Protein AF-A0A285PGN4-F1 (afdb_monomer_lite)

Structure (mmCIF, N/CA/C/O backbone):
data_AF-A0A285PGN4-F1
#
_entry.id   AF-A0A285PGN4-F1
#
loop_
_atom_site.group_PDB
_atom_site.id
_atom_site.type_symbol
_atom_site.label_atom_id
_atom_site.label_alt_id
_atom_site.label_comp_id
_atom_site.label_asym_id
_atom_site.label_entity_id
_atom_site.label_seq_id
_atom_site.pdbx_PDB_ins_code
_atom_site.Cartn_x
_atom_site.Cartn_y
_atom_site.Cartn_z
_atom_site.occupancy
_atom_site.B_iso_or_equiv
_atom_site.auth_seq_id
_atom_site.auth_comp_id
_atom_site.auth_asym_id
_atom_site.auth_atom_id
_atom_site.pdbx_PDB_model_num
ATOM 1 N N . MET A 1 1 ? 62.819 3.021 49.625 1.00 39.47 1 MET A N 1
ATOM 2 C CA . MET A 1 1 ? 63.050 1.848 48.756 1.00 39.47 1 MET A CA 1
ATOM 3 C C . MET A 1 1 ? 61.701 1.387 48.216 1.00 39.47 1 MET A C 1
ATOM 5 O O . MET A 1 1 ? 60.896 0.969 49.030 1.00 39.47 1 MET A O 1
ATOM 9 N N . THR A 1 2 ? 61.488 1.553 46.894 1.00 43.56 2 THR A N 1
ATOM 10 C CA . THR A 1 2 ? 60.627 0.767 45.957 1.00 43.56 2 THR A CA 1
ATOM 11 C C . THR A 1 2 ? 59.129 0.557 46.273 1.00 43.56 2 THR A C 1
ATOM 13 O O . THR A 1 2 ? 58.812 0.189 47.389 1.00 43.56 2 THR A O 1
ATOM 16 N N . ASN A 1 3 ? 58.121 0.587 45.385 1.00 42.41 3 ASN A N 1
ATOM 17 C CA . ASN A 1 3 ? 57.856 0.884 43.956 1.00 42.41 3 ASN A CA 1
ATOM 18 C C . ASN A 1 3 ? 56.308 0.724 43.792 1.00 42.41 3 ASN A C 1
ATOM 20 O O . ASN A 1 3 ? 55.719 -0.083 44.498 1.00 42.41 3 ASN A O 1
ATOM 24 N N . PHE A 1 4 ? 55.561 1.592 43.097 1.00 48.16 4 PHE A N 1
ATOM 25 C CA . PHE A 1 4 ? 55.168 1.583 41.667 1.00 48.16 4 PHE A CA 1
ATOM 26 C C . PHE A 1 4 ? 54.194 0.467 41.173 1.00 48.16 4 PHE A C 1
ATOM 28 O O . PHE A 1 4 ? 54.580 -0.691 41.068 1.00 48.16 4 PHE A O 1
ATOM 35 N N . LYS A 1 5 ? 53.008 0.930 40.705 1.00 46.69 5 LYS A N 1
ATOM 36 C CA . LYS A 1 5 ? 52.022 0.393 39.717 1.00 46.69 5 LYS A CA 1
ATOM 37 C C . LYS A 1 5 ? 51.017 -0.716 40.093 1.00 46.69 5 LYS A C 1
ATOM 39 O O . LYS A 1 5 ? 51.407 -1.809 40.463 1.00 46.69 5 LYS A O 1
ATOM 44 N N . LEU A 1 6 ? 49.744 -0.497 39.721 1.00 49.81 6 LEU A N 1
ATOM 45 C CA . LEU A 1 6 ? 49.147 -1.126 38.526 1.00 49.81 6 LEU A CA 1
ATOM 46 C C . LEU A 1 6 ? 47.918 -0.341 38.017 1.00 49.81 6 LEU A C 1
ATOM 48 O O . LEU A 1 6 ? 47.019 0.010 38.771 1.00 49.81 6 LEU A O 1
ATOM 52 N N . SER A 1 7 ? 47.939 -0.054 36.716 1.00 53.88 7 SER A N 1
ATOM 53 C CA . SER A 1 7 ? 46.872 0.545 35.914 1.00 53.88 7 SER A CA 1
ATOM 54 C C . SER A 1 7 ? 46.063 -0.580 35.270 1.00 53.88 7 SER A C 1
ATOM 56 O O . SER A 1 7 ? 46.660 -1.533 34.769 1.00 53.88 7 SER A O 1
ATOM 58 N N . THR A 1 8 ? 44.739 -0.456 35.228 1.00 53.22 8 THR A N 1
ATOM 59 C CA . THR A 1 8 ? 43.871 -1.301 34.397 1.00 53.22 8 THR A CA 1
ATOM 60 C C . THR A 1 8 ? 43.014 -0.413 33.505 1.00 53.22 8 THR A C 1
ATOM 62 O O . THR A 1 8 ? 42.032 0.176 33.951 1.00 53.22 8 THR A O 1
ATOM 65 N N . LEU A 1 9 ? 43.415 -0.328 32.232 1.00 58.53 9 LEU A N 1
ATOM 66 C CA . LEU A 1 9 ? 42.560 0.076 31.118 1.00 58.53 9 LEU A CA 1
ATOM 67 C C . LEU A 1 9 ? 41.494 -1.005 30.893 1.00 58.53 9 LEU A C 1
ATOM 69 O O . LEU A 1 9 ? 41.841 -2.174 30.728 1.00 58.53 9 LEU A O 1
ATOM 73 N N . ALA A 1 10 ? 40.226 -0.613 30.790 1.00 56.81 10 ALA A N 1
ATOM 74 C CA . ALA A 1 10 ? 39.185 -1.447 30.196 1.00 56.81 10 ALA A CA 1
ATOM 75 C C . ALA A 1 10 ? 38.815 -0.876 28.818 1.00 56.81 10 ALA A C 1
ATOM 77 O O . ALA A 1 10 ? 38.466 0.297 28.691 1.00 56.81 10 ALA A O 1
ATOM 78 N N . CYS A 1 11 ? 38.954 -1.714 27.787 1.00 47.84 11 CYS A N 1
ATOM 79 C CA . CYS A 1 11 ? 38.659 -1.412 26.388 1.00 47.84 11 CYS A CA 1
ATOM 80 C C . CYS A 1 11 ? 37.180 -1.054 26.184 1.00 47.84 11 CYS A C 1
ATOM 82 O O . CYS A 1 11 ? 36.297 -1.835 26.534 1.00 47.84 11 CYS A O 1
ATOM 84 N N . ALA A 1 12 ? 36.911 0.079 25.535 1.00 58.06 12 ALA A N 1
ATOM 85 C CA . ALA A 1 12 ? 35.604 0.362 24.957 1.00 58.06 12 ALA A CA 1
ATOM 86 C C . ALA A 1 12 ? 35.405 -0.526 23.715 1.00 58.06 12 ALA A C 1
ATOM 88 O O . ALA A 1 12 ? 36.127 -0.393 22.726 1.00 58.06 12 ALA A O 1
ATOM 89 N N . ALA A 1 13 ? 34.447 -1.452 23.768 1.00 56.38 13 ALA A N 1
ATOM 90 C CA . ALA A 1 13 ? 34.064 -2.275 22.627 1.00 56.38 13 ALA A CA 1
ATOM 91 C C . ALA A 1 13 ? 33.302 -1.417 21.601 1.00 56.38 13 ALA A C 1
ATOM 93 O O . ALA A 1 13 ? 32.125 -1.102 21.776 1.00 56.38 13 ALA A O 1
ATOM 94 N N . ILE A 1 14 ? 33.985 -1.019 20.527 1.00 62.62 14 ILE A N 1
ATOM 95 C CA . ILE A 1 14 ? 33.375 -0.353 19.374 1.00 62.62 14 ILE A CA 1
ATOM 96 C C . ILE A 1 14 ? 32.606 -1.425 18.597 1.00 62.62 14 ILE A C 1
ATOM 98 O O . ILE A 1 14 ? 33.198 -2.262 17.921 1.00 62.62 14 ILE A O 1
ATOM 102 N N . SER A 1 15 ? 31.281 -1.432 18.726 1.00 62.62 15 SER A N 1
ATOM 103 C CA . SER A 1 15 ? 30.418 -2.319 17.944 1.00 62.62 15 SER A CA 1
ATOM 104 C C . SER A 1 15 ? 30.410 -1.848 16.489 1.00 62.62 15 SER A C 1
ATOM 106 O O . SER A 1 15 ? 29.829 -0.814 16.168 1.00 62.62 15 SER A O 1
ATOM 108 N N . SER A 1 16 ? 31.094 -2.575 15.608 1.00 61.34 16 SER A N 1
ATOM 109 C CA . SER A 1 16 ? 31.095 -2.305 14.170 1.00 61.34 16 SER A CA 1
ATOM 110 C C . SER A 1 16 ? 29.713 -2.606 13.583 1.00 61.34 16 SER A C 1
ATOM 112 O O . SER A 1 16 ? 29.271 -3.754 13.572 1.00 61.34 16 SER A O 1
ATOM 114 N N . ALA A 1 17 ? 29.023 -1.578 13.089 1.00 63.56 17 ALA A N 1
ATOM 115 C CA . ALA A 1 17 ? 27.799 -1.745 12.316 1.00 63.56 17 ALA A CA 1
ATOM 116 C C . ALA A 1 17 ? 28.139 -2.390 10.962 1.00 63.56 17 ALA A C 1
ATOM 118 O O . ALA A 1 17 ? 28.840 -1.800 10.140 1.00 63.56 17 ALA A O 1
ATOM 119 N N . LEU A 1 18 ? 27.654 -3.611 10.731 1.00 62.28 18 LEU A N 1
ATOM 120 C CA . LEU A 1 18 ? 27.725 -4.262 9.427 1.00 62.28 18 LEU A CA 1
ATOM 121 C C . LEU A 1 18 ? 26.734 -3.572 8.485 1.00 62.28 18 LEU A C 1
ATOM 123 O O . LEU A 1 18 ? 25.521 -3.706 8.633 1.00 62.28 18 LEU A O 1
ATOM 127 N N . ILE A 1 19 ? 27.257 -2.829 7.511 1.00 62.69 19 ILE A N 1
ATOM 128 C CA . ILE A 1 19 ? 26.475 -2.318 6.386 1.00 62.69 19 ILE A CA 1
ATOM 129 C C . ILE A 1 19 ? 26.254 -3.501 5.441 1.00 62.69 19 ILE A C 1
ATOM 131 O O . ILE A 1 19 ? 27.102 -3.810 4.607 1.00 62.69 19 ILE A O 1
ATOM 135 N N . THR A 1 20 ? 25.133 -4.205 5.585 1.00 63.53 20 THR A N 1
ATOM 136 C CA . THR A 1 20 ? 24.686 -5.158 4.564 1.00 63.53 20 THR A CA 1
ATOM 137 C C . THR A 1 20 ? 24.236 -4.372 3.338 1.00 63.53 20 THR A C 1
ATOM 139 O O . THR A 1 20 ? 23.148 -3.796 3.324 1.00 63.53 20 THR A O 1
ATOM 142 N N . SER A 1 21 ? 25.083 -4.318 2.312 1.00 64.50 21 SER A N 1
ATOM 143 C CA . SER A 1 21 ? 24.701 -3.855 0.982 1.00 64.50 21 SER A CA 1
ATOM 144 C C . SER A 1 21 ? 23.842 -4.927 0.305 1.00 64.50 21 SER A C 1
ATOM 146 O O . SER A 1 21 ? 24.305 -6.022 -0.008 1.00 64.50 21 SER A O 1
ATOM 148 N N . SER A 1 22 ? 22.560 -4.622 0.096 1.00 67.75 22 SER A N 1
ATOM 149 C CA . SER A 1 22 ? 21.662 -5.463 -0.701 1.00 67.75 22 SER A CA 1
ATOM 150 C C . SER A 1 22 ? 22.155 -5.540 -2.156 1.00 67.75 22 SER A C 1
ATOM 152 O O . SER A 1 22 ? 22.538 -4.507 -2.713 1.00 67.75 22 SER A O 1
ATOM 154 N N . PRO A 1 23 ? 22.143 -6.723 -2.800 1.00 55.78 23 PRO A N 1
ATOM 155 C CA . PRO A 1 23 ? 22.592 -6.867 -4.180 1.00 55.78 23 PRO A CA 1
ATOM 156 C C . PRO A 1 23 ? 21.665 -6.113 -5.143 1.00 55.78 23 PRO A C 1
ATOM 158 O O . PRO A 1 23 ? 20.444 -6.089 -4.981 1.00 55.78 23 PRO A O 1
ATOM 161 N N . ALA A 1 24 ? 22.270 -5.485 -6.151 1.00 49.75 24 ALA A N 1
ATOM 162 C CA . ALA A 1 24 ? 21.574 -4.749 -7.194 1.00 49.75 24 ALA A CA 1
ATOM 163 C C . ALA A 1 24 ? 20.680 -5.680 -8.035 1.00 49.75 24 ALA A C 1
ATOM 165 O O . ALA A 1 24 ? 21.100 -6.725 -8.527 1.00 49.75 24 ALA A O 1
ATOM 166 N N . HIS A 1 25 ? 19.429 -5.254 -8.159 1.00 44.28 25 HIS A N 1
ATOM 167 C CA . HIS A 1 25 ? 18.285 -5.886 -8.794 1.00 44.28 25 HIS A CA 1
ATOM 168 C C . HIS A 1 25 ? 18.540 -6.285 -10.264 1.00 44.28 25 HIS A C 1
ATOM 170 O O . HIS A 1 25 ? 18.685 -5.421 -11.126 1.00 44.28 25 HIS A O 1
ATOM 176 N N . ALA A 1 26 ? 18.429 -7.579 -10.591 1.00 48.31 26 ALA A N 1
ATOM 177 C CA . ALA A 1 26 ? 17.705 -7.944 -11.814 1.00 48.31 26 ALA A CA 1
ATOM 178 C C . ALA A 1 26 ? 16.308 -7.322 -11.688 1.00 48.31 26 ALA A C 1
ATOM 180 O O . ALA A 1 26 ? 15.799 -7.341 -10.574 1.00 48.31 26 ALA A O 1
ATOM 181 N N . HIS A 1 27 ? 15.735 -6.735 -12.746 1.00 55.06 27 HIS A N 1
ATOM 182 C CA . HIS A 1 27 ? 14.458 -5.994 -12.752 1.00 55.06 27 HIS A CA 1
ATOM 183 C C . HIS A 1 27 ? 13.295 -6.760 -12.084 1.00 55.06 27 HIS A C 1
ATOM 185 O O . HIS A 1 27 ? 12.432 -7.332 -12.740 1.00 55.06 27 HIS A O 1
ATOM 191 N N . ALA A 1 28 ? 13.299 -6.793 -10.758 1.00 74.69 28 ALA A N 1
ATOM 192 C CA . ALA A 1 28 ? 12.470 -7.631 -9.926 1.00 74.69 28 ALA A CA 1
ATOM 193 C C . ALA A 1 28 ? 11.507 -6.705 -9.217 1.00 74.69 28 ALA A C 1
ATOM 195 O O . ALA A 1 28 ? 11.903 -5.710 -8.603 1.00 74.69 28 ALA A O 1
ATOM 196 N N . LEU A 1 29 ? 10.225 -7.029 -9.319 1.00 87.50 29 LEU A N 1
ATOM 197 C CA . LEU A 1 29 ? 9.214 -6.308 -8.574 1.00 87.50 29 LEU A CA 1
ATOM 198 C C . LEU A 1 29 ? 9.544 -6.371 -7.073 1.00 87.50 29 LEU A C 1
ATOM 200 O O . LEU A 1 29 ? 10.021 -7.409 -6.594 1.00 87.50 29 LEU A O 1
ATOM 204 N N . PRO A 1 30 ? 9.275 -5.297 -6.313 1.00 91.62 30 PRO A N 1
ATOM 205 C CA . PRO A 1 30 ? 9.423 -5.310 -4.862 1.00 91.62 30 PRO A CA 1
ATOM 206 C C . PRO A 1 30 ? 8.500 -6.353 -4.225 1.00 91.62 30 PRO A C 1
ATOM 208 O O . PRO A 1 30 ? 7.493 -6.776 -4.811 1.00 91.62 30 PRO A O 1
ATOM 211 N N . SER A 1 31 ? 8.857 -6.828 -3.032 1.00 93.00 31 SER A N 1
ATOM 212 C CA . SER A 1 31 ? 8.033 -7.789 -2.295 1.00 93.00 31 SER A CA 1
ATOM 213 C C . SER A 1 31 ? 6.682 -7.175 -1.914 1.00 93.00 31 SER A C 1
ATOM 215 O O . SER A 1 31 ? 6.512 -5.958 -1.862 1.00 93.00 31 SER A O 1
ATOM 217 N N . CYS A 1 32 ? 5.676 -8.019 -1.676 1.00 94.50 32 CYS A N 1
ATOM 218 C CA . CYS A 1 32 ? 4.335 -7.539 -1.335 1.00 94.50 32 CYS A CA 1
ATOM 219 C C . CYS A 1 32 ? 4.317 -6.697 -0.045 1.00 94.50 32 CYS A C 1
ATOM 221 O O . CYS A 1 32 ? 3.466 -5.823 0.100 1.00 94.50 32 CYS A O 1
ATOM 223 N N . ASP A 1 33 ? 5.202 -7.014 0.894 1.00 94.88 33 ASP A N 1
ATOM 224 C CA . ASP A 1 33 ? 5.366 -6.423 2.223 1.00 94.88 33 ASP A CA 1
ATOM 225 C C . ASP A 1 33 ? 6.379 -5.270 2.273 1.00 94.88 33 ASP A C 1
ATOM 227 O O . ASP A 1 33 ? 6.590 -4.699 3.342 1.00 94.88 33 ASP A O 1
ATOM 231 N N . ASP A 1 34 ? 6.960 -4.895 1.131 1.00 95.44 34 ASP A N 1
ATOM 232 C CA . ASP A 1 34 ? 7.823 -3.725 1.016 1.00 95.44 34 ASP A CA 1
ATOM 233 C C . ASP A 1 34 ? 7.100 -2.453 1.494 1.00 95.44 34 ASP A C 1
ATOM 235 O O . ASP A 1 34 ? 5.933 -2.202 1.169 1.00 95.44 34 ASP A O 1
ATOM 239 N N . SER A 1 35 ? 7.795 -1.626 2.275 1.00 94.00 35 SER A N 1
ATOM 240 C CA . SER A 1 35 ? 7.197 -0.437 2.887 1.00 94.00 35 SER A CA 1
ATOM 241 C C . SER A 1 35 ? 6.777 0.607 1.848 1.00 94.00 35 SER A C 1
ATOM 243 O O . SER A 1 35 ? 5.738 1.249 2.019 1.00 94.00 35 SER A O 1
ATOM 245 N N . GLY A 1 36 ? 7.513 0.741 0.740 1.00 94.25 36 GLY A N 1
ATOM 246 C CA . GLY A 1 36 ? 7.172 1.635 -0.366 1.00 94.25 36 GLY A CA 1
ATOM 247 C C . GLY A 1 36 ? 5.925 1.172 -1.120 1.00 94.25 36 GLY A C 1
ATOM 248 O O . GLY A 1 36 ? 5.051 1.983 -1.443 1.00 94.25 36 GLY A O 1
ATOM 249 N N . VAL A 1 37 ? 5.792 -0.138 -1.334 1.00 95.56 37 VAL A N 1
ATOM 250 C CA . VAL A 1 37 ? 4.581 -0.758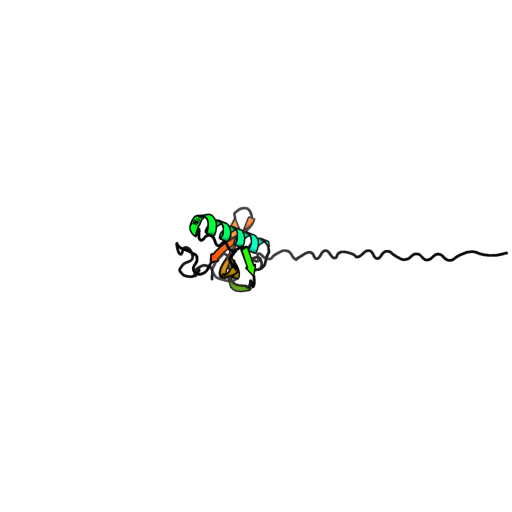 -1.897 1.00 95.56 37 VAL A CA 1
ATOM 251 C C . VAL A 1 37 ? 3.382 -0.513 -0.984 1.00 95.56 37 VAL A C 1
ATOM 253 O O . VAL A 1 37 ? 2.363 0.013 -1.435 1.00 95.56 37 VAL A O 1
ATOM 256 N N . LEU A 1 38 ? 3.498 -0.836 0.307 1.00 95.88 38 LEU A N 1
ATOM 257 C CA . LEU A 1 38 ? 2.407 -0.674 1.272 1.00 95.88 38 LEU A CA 1
ATOM 258 C C . LEU A 1 38 ? 2.000 0.792 1.462 1.00 95.88 38 LEU A C 1
ATOM 260 O O . LEU A 1 38 ? 0.810 1.069 1.632 1.00 95.88 38 LEU A O 1
ATOM 264 N N . ALA A 1 39 ? 2.945 1.732 1.378 1.00 96.19 39 ALA A N 1
ATOM 265 C CA . ALA A 1 39 ? 2.657 3.163 1.410 1.00 96.19 39 ALA A CA 1
ATOM 266 C C . ALA A 1 39 ? 1.822 3.597 0.196 1.00 96.19 39 ALA A C 1
ATOM 268 O O . ALA A 1 39 ? 0.796 4.260 0.357 1.00 96.19 39 ALA A O 1
ATOM 269 N N . LYS A 1 40 ? 2.200 3.171 -1.018 1.00 96.38 40 LYS A N 1
ATOM 270 C CA . LYS A 1 40 ? 1.433 3.471 -2.239 1.00 96.38 40 LYS A CA 1
ATOM 271 C C . LYS A 1 40 ? 0.041 2.830 -2.219 1.00 96.38 40 LYS A C 1
ATOM 273 O O . LYS A 1 40 ? -0.928 3.484 -2.601 1.00 96.38 40 LYS A O 1
ATOM 278 N N . VAL A 1 41 ? -0.070 1.588 -1.737 1.00 96.81 41 VAL A N 1
ATOM 279 C CA . VAL A 1 41 ? -1.359 0.898 -1.555 1.00 96.81 41 VAL A CA 1
ATOM 280 C C . VAL A 1 41 ? -2.233 1.676 -0.573 1.00 96.81 41 VAL A C 1
ATOM 282 O O . VAL A 1 41 ? -3.363 2.019 -0.907 1.00 96.81 41 VAL A O 1
ATOM 285 N N . SER A 1 42 ? -1.710 2.016 0.607 1.00 96.06 42 SER A N 1
ATOM 286 C CA . SER A 1 42 ? -2.443 2.791 1.620 1.00 96.06 42 SER A CA 1
ATOM 287 C C . SER A 1 42 ? -2.907 4.141 1.074 1.00 96.06 42 SER A C 1
ATOM 289 O O . SER A 1 42 ? -4.061 4.520 1.265 1.00 96.06 42 SER A O 1
ATOM 291 N N . HIS A 1 43 ? -2.045 4.830 0.321 1.00 96.19 43 HIS A N 1
ATOM 292 C CA . HIS A 1 43 ? -2.387 6.087 -0.335 1.00 96.19 43 HIS A CA 1
ATOM 293 C C . HIS A 1 43 ? -3.534 5.921 -1.345 1.00 96.19 43 HIS A C 1
ATOM 295 O O . HIS A 1 43 ? -4.501 6.675 -1.294 1.00 96.19 43 HIS A O 1
ATOM 301 N N . GLN A 1 44 ? -3.485 4.917 -2.227 1.00 95.06 44 GLN A N 1
ATOM 302 C CA . GLN A 1 44 ? -4.586 4.654 -3.162 1.00 95.06 44 GLN A CA 1
ATOM 303 C C . GLN A 1 44 ? -5.900 4.331 -2.452 1.00 95.06 44 GLN A C 1
ATOM 305 O O . GLN A 1 44 ? -6.942 4.857 -2.841 1.00 95.06 44 GLN A O 1
ATOM 310 N N . LEU A 1 45 ? -5.860 3.508 -1.400 1.00 94.88 45 LEU A N 1
ATOM 311 C CA . LEU A 1 45 ? -7.053 3.184 -0.618 1.00 94.88 45 LEU A CA 1
ATOM 312 C C . LEU A 1 45 ? -7.649 4.429 0.043 1.00 94.88 45 LEU A C 1
ATOM 314 O O . LEU A 1 45 ? -8.865 4.601 0.027 1.00 94.88 45 LEU A O 1
ATOM 318 N N . PHE A 1 46 ? -6.806 5.312 0.578 1.00 94.50 46 PHE A N 1
ATOM 319 C CA . PHE A 1 46 ? -7.240 6.574 1.170 1.00 94.50 46 PHE A CA 1
ATOM 320 C C . PHE A 1 46 ? -7.893 7.501 0.136 1.00 94.50 46 PHE A C 1
ATOM 322 O O . PHE A 1 46 ? -8.974 8.036 0.378 1.00 94.50 46 PHE A O 1
ATOM 329 N N . ILE A 1 47 ? -7.278 7.651 -1.041 1.00 94.50 47 ILE A N 1
ATOM 330 C CA . ILE A 1 47 ? -7.835 8.453 -2.137 1.00 94.50 47 ILE A CA 1
ATOM 331 C C . ILE A 1 47 ? -9.168 7.872 -2.624 1.00 94.50 47 ILE A C 1
ATOM 333 O O . ILE A 1 47 ? -10.126 8.622 -2.808 1.00 94.50 47 ILE A O 1
ATOM 337 N N . GLY A 1 48 ? -9.260 6.550 -2.787 1.00 93.25 48 GLY A N 1
ATOM 338 C CA . GLY A 1 48 ? -10.498 5.871 -3.175 1.00 93.25 48 GLY A CA 1
ATOM 339 C C . GLY A 1 48 ? -11.605 6.020 -2.130 1.00 93.25 48 GLY A C 1
ATOM 340 O O . GLY A 1 48 ? -12.752 6.294 -2.477 1.00 93.25 48 GLY A O 1
A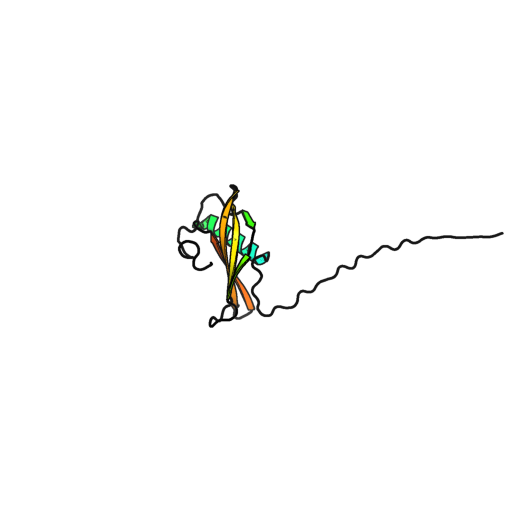TOM 341 N N . GLU A 1 49 ? -11.272 5.917 -0.843 1.00 94.00 49 GLU A N 1
ATOM 342 C CA . GLU A 1 49 ? -12.231 6.151 0.237 1.00 94.00 49 GLU A CA 1
ATOM 343 C C . GLU A 1 49 ? -12.729 7.602 0.234 1.00 94.00 49 GLU A C 1
ATOM 345 O O . GLU A 1 49 ? -13.933 7.829 0.307 1.00 94.00 49 GLU A O 1
ATOM 350 N N . LYS A 1 50 ? -11.832 8.582 0.075 1.00 94.31 50 LYS A N 1
ATOM 351 C CA . LYS A 1 50 ? -12.182 10.010 0.076 1.00 94.31 50 LYS A CA 1
ATOM 352 C C . LYS A 1 50 ? -13.023 10.427 -1.139 1.00 94.31 50 LYS A C 1
ATOM 354 O O . LYS A 1 50 ? -13.955 11.218 -0.997 1.00 94.31 50 LYS A O 1
ATOM 359 N N . ASN A 1 51 ? -12.688 9.920 -2.326 1.00 93.81 51 ASN A N 1
ATOM 360 C CA . ASN A 1 51 ? -13.221 10.447 -3.586 1.00 93.81 51 ASN A CA 1
ATOM 361 C C . ASN A 1 51 ? -14.285 9.559 -4.247 1.00 93.81 51 ASN A C 1
ATOM 363 O O . ASN A 1 51 ? -15.005 10.052 -5.109 1.00 93.81 51 ASN A O 1
ATOM 367 N N . VAL A 1 52 ? -14.373 8.271 -3.894 1.00 91.75 52 VAL A N 1
ATOM 368 C CA . VAL A 1 52 ? -15.245 7.306 -4.593 1.00 91.75 52 VAL A CA 1
ATOM 369 C C . VAL A 1 52 ? -16.211 6.608 -3.640 1.00 91.75 52 VAL A C 1
ATOM 371 O O . VAL A 1 52 ? -17.410 6.581 -3.894 1.00 91.75 52 VAL A O 1
ATOM 374 N N . VAL A 1 53 ? -15.705 6.013 -2.556 1.00 91.31 53 VAL A N 1
ATOM 375 C CA . VAL A 1 53 ? -16.515 5.154 -1.674 1.00 91.31 53 VAL A CA 1
ATOM 376 C C . VAL A 1 53 ? -17.262 5.964 -0.615 1.00 91.31 53 VAL A C 1
ATOM 378 O O . VAL A 1 53 ? -18.430 5.687 -0.362 1.00 91.31 53 VAL A O 1
ATOM 381 N N . GLN A 1 54 ? -16.579 6.923 0.020 1.00 92.50 54 GLN A N 1
ATOM 382 C CA . GLN A 1 54 ? -17.105 7.812 1.062 1.00 92.50 54 GLN A CA 1
ATOM 383 C C . GLN A 1 54 ? -17.899 7.084 2.161 1.00 92.50 54 GLN A C 1
ATOM 385 O O . GLN A 1 54 ? -18.927 7.562 2.629 1.00 92.50 54 GLN A O 1
ATOM 390 N N . SER A 1 55 ? -17.426 5.913 2.601 1.00 90.19 55 SER A N 1
ATOM 391 C CA . SER A 1 55 ? -18.138 5.105 3.598 1.00 90.19 55 SER A CA 1
ATOM 392 C C . SER A 1 55 ? -17.921 5.553 5.046 1.00 90.19 55 SER A C 1
ATOM 394 O O . SER A 1 55 ? -18.570 5.014 5.939 1.00 90.19 55 SER A O 1
ATOM 396 N N . GLY A 1 56 ? -17.007 6.501 5.289 1.00 92.38 56 GLY A N 1
ATOM 397 C CA . GLY A 1 56 ? -16.684 7.002 6.633 1.00 92.38 56 GLY A CA 1
ATOM 398 C C . GLY A 1 56 ? -15.924 5.998 7.511 1.00 92.38 56 GLY A C 1
ATOM 399 O O . GLY A 1 56 ? -15.946 6.105 8.733 1.00 92.38 56 GLY A O 1
ATOM 400 N N . ASP A 1 57 ? -15.291 4.993 6.900 1.00 93.25 57 ASP A N 1
ATOM 401 C CA . ASP A 1 57 ? -14.618 3.889 7.599 1.00 93.25 57 ASP A CA 1
ATOM 402 C C . ASP A 1 57 ? -13.307 3.512 6.881 1.00 93.25 57 ASP A C 1
ATOM 404 O O . ASP A 1 57 ? -13.209 2.404 6.343 1.00 93.25 57 ASP A O 1
ATOM 408 N N . PRO A 1 58 ? -12.319 4.421 6.776 1.00 94.69 58 PRO A N 1
ATOM 409 C CA . PRO A 1 58 ? -11.101 4.194 5.998 1.00 94.69 58 PRO A CA 1
ATOM 410 C C . PRO A 1 58 ? -10.288 3.004 6.517 1.00 94.69 58 PRO A C 1
ATOM 412 O O . PRO A 1 58 ? -10.346 2.642 7.692 1.00 94.69 58 PRO A O 1
ATOM 415 N N . ILE A 1 59 ? -9.492 2.395 5.633 1.00 95.12 59 ILE A N 1
ATOM 416 C CA . ILE A 1 59 ? -8.496 1.389 6.025 1.00 95.12 59 ILE A CA 1
ATOM 417 C C . ILE A 1 59 ? -7.306 2.108 6.661 1.00 95.12 59 ILE A C 1
ATOM 419 O O . ILE A 1 59 ? -6.654 2.914 6.003 1.00 95.12 59 ILE A O 1
ATOM 423 N N . THR A 1 60 ? -7.008 1.785 7.916 1.00 94.69 60 THR A N 1
ATOM 424 C CA . THR A 1 60 ? -5.927 2.405 8.698 1.00 94.69 60 THR A CA 1
ATOM 425 C C . THR A 1 60 ? -4.677 1.536 8.756 1.00 94.69 60 THR A C 1
ATOM 427 O O . THR A 1 60 ? -3.569 2.049 8.883 1.00 94.69 60 THR A O 1
ATOM 430 N N . GLN A 1 61 ? -4.830 0.215 8.637 1.00 93.94 61 GLN A N 1
ATOM 431 C CA . GLN A 1 61 ? -3.713 -0.716 8.759 1.00 93.94 61 GLN A CA 1
ATOM 432 C C . GLN A 1 61 ? -3.829 -1.880 7.779 1.00 93.94 61 GLN A C 1
ATOM 434 O O . GLN A 1 61 ? -4.895 -2.479 7.626 1.00 93.94 61 GLN A O 1
ATOM 439 N N . LEU A 1 62 ? -2.702 -2.257 7.170 1.00 96.00 62 LEU A N 1
ATOM 440 C CA . LEU A 1 62 ? -2.553 -3.453 6.341 1.00 96.00 62 LEU A CA 1
ATOM 441 C C . LEU A 1 62 ? -1.678 -4.480 7.063 1.00 96.00 62 LEU A C 1
ATOM 443 O O . LEU A 1 62 ? -0.628 -4.157 7.608 1.00 96.00 62 LEU A O 1
ATOM 447 N N . THR A 1 63 ? -2.123 -5.734 7.083 1.00 95.00 63 THR A N 1
ATOM 448 C CA . THR A 1 63 ? -1.443 -6.843 7.768 1.00 95.00 63 THR A CA 1
ATOM 449 C C . THR A 1 63 ? -1.575 -8.143 6.980 1.00 95.00 63 THR A C 1
ATOM 451 O O . THR A 1 63 ? -2.394 -8.249 6.063 1.00 95.00 63 THR A O 1
ATOM 454 N N . LYS A 1 64 ? -0.831 -9.184 7.388 1.00 92.81 64 LYS A N 1
ATOM 455 C CA . LYS A 1 64 ? -0.921 -10.546 6.816 1.00 92.81 64 LYS A CA 1
ATOM 456 C C . LYS A 1 64 ? -0.796 -10.550 5.290 1.00 92.81 64 LYS A C 1
ATOM 458 O O . LYS A 1 64 ? -1.545 -11.240 4.582 1.00 92.81 64 LYS A O 1
ATOM 463 N N . THR A 1 65 ? 0.128 -9.725 4.824 1.00 94.38 65 THR A N 1
ATOM 464 C CA . THR A 1 65 ? 0.486 -9.564 3.429 1.00 94.38 65 THR A CA 1
ATOM 465 C C . THR A 1 65 ? 1.137 -10.834 2.909 1.00 94.38 65 THR A C 1
ATOM 467 O O . THR A 1 65 ? 1.990 -11.417 3.571 1.00 94.38 65 THR A O 1
ATOM 470 N N . ARG A 1 66 ? 0.705 -11.290 1.735 1.00 94.25 66 ARG A N 1
ATOM 471 C CA . ARG A 1 66 ? 1.297 -12.443 1.057 1.00 94.25 66 ARG A CA 1
ATOM 472 C C . ARG A 1 66 ? 1.115 -12.348 -0.445 1.00 94.25 66 ARG A C 1
ATOM 474 O O . ARG A 1 66 ? 0.098 -11.836 -0.915 1.00 94.25 66 ARG A O 1
ATOM 481 N N . GLN A 1 67 ? 2.068 -12.908 -1.172 1.00 94.94 67 GLN A N 1
ATOM 482 C CA . GLN A 1 67 ? 1.977 -13.088 -2.613 1.00 94.94 67 GLN A CA 1
ATOM 483 C C . GLN A 1 67 ? 0.959 -14.187 -2.941 1.00 94.94 67 GLN A C 1
ATOM 485 O O . GLN A 1 67 ? 0.985 -15.260 -2.339 1.00 94.94 67 GLN A O 1
ATOM 490 N N . THR A 1 68 ? 0.054 -13.923 -3.882 1.00 93.44 68 THR A N 1
ATOM 491 C CA . THR A 1 68 ? -0.898 -14.916 -4.410 1.00 93.44 68 THR A CA 1
ATOM 492 C C . THR A 1 68 ? -0.449 -15.472 -5.750 1.00 93.44 68 THR A C 1
ATOM 494 O O . THR A 1 68 ? -0.624 -16.661 -6.005 1.00 93.44 68 THR A O 1
ATOM 497 N N . LYS A 1 69 ? 0.136 -14.631 -6.605 1.00 91.94 69 LYS A N 1
ATOM 498 C CA . LYS A 1 69 ? 0.572 -15.018 -7.947 1.00 91.94 69 LYS A CA 1
ATOM 499 C C . LYS A 1 69 ? 1.729 -14.141 -8.401 1.00 91.94 69 LYS A C 1
ATOM 501 O O . LYS A 1 69 ? 1.743 -12.944 -8.136 1.00 91.94 69 LYS A O 1
ATOM 506 N N . LEU A 1 70 ? 2.664 -14.734 -9.133 1.00 89.75 70 LEU A N 1
ATOM 507 C CA . LEU A 1 70 ? 3.752 -14.016 -9.780 1.00 89.75 70 LEU A CA 1
ATOM 508 C C . LEU A 1 70 ? 3.734 -14.291 -11.277 1.00 89.75 70 LEU A C 1
ATOM 510 O O . LEU A 1 70 ? 3.587 -15.437 -11.700 1.00 89.75 70 LEU A O 1
ATOM 514 N N . ARG A 1 71 ? 3.835 -13.233 -12.074 1.00 86.50 71 ARG A N 1
ATOM 515 C CA . ARG A 1 71 ? 3.865 -13.288 -13.535 1.00 86.50 71 ARG A CA 1
ATOM 516 C C . ARG A 1 71 ? 5.057 -12.486 -14.032 1.00 86.50 71 ARG A C 1
ATOM 518 O O . ARG A 1 71 ? 4.898 -11.359 -14.481 1.00 86.50 71 ARG A O 1
ATOM 525 N N . GLU A 1 72 ? 6.237 -13.074 -13.922 1.00 76.50 72 GLU A N 1
ATOM 526 C CA . GLU A 1 72 ? 7.486 -12.477 -14.417 1.00 76.50 72 GLU A CA 1
ATOM 527 C C . GLU A 1 72 ? 7.913 -13.102 -15.760 1.00 76.50 72 GLU A C 1
ATOM 529 O O . GLU A 1 72 ? 8.410 -12.398 -16.628 1.00 76.50 72 GLU A O 1
ATOM 534 N N . ASN A 1 73 ? 7.610 -14.389 -15.991 1.00 64.06 73 ASN A N 1
ATOM 535 C CA . ASN A 1 73 ? 8.089 -15.155 -17.152 1.00 64.06 73 ASN A CA 1
ATOM 536 C C . ASN A 1 73 ? 6.935 -15.608 -18.064 1.00 64.06 73 ASN A C 1
ATOM 538 O O . ASN A 1 73 ? 6.491 -16.754 -17.999 1.00 64.06 73 ASN A O 1
ATOM 542 N N . GLY A 1 74 ? 6.406 -14.712 -18.899 1.00 62.88 74 GLY A N 1
ATOM 543 C CA . GLY A 1 74 ? 5.331 -15.045 -19.841 1.00 62.88 74 GLY A CA 1
ATOM 544 C C . GLY A 1 74 ? 5.374 -14.215 -21.127 1.00 62.88 74 GLY A C 1
ATOM 545 O O . GLY A 1 74 ? 6.219 -13.339 -21.253 1.00 62.88 74 GLY A O 1
ATOM 546 N N . PRO A 1 75 ? 4.432 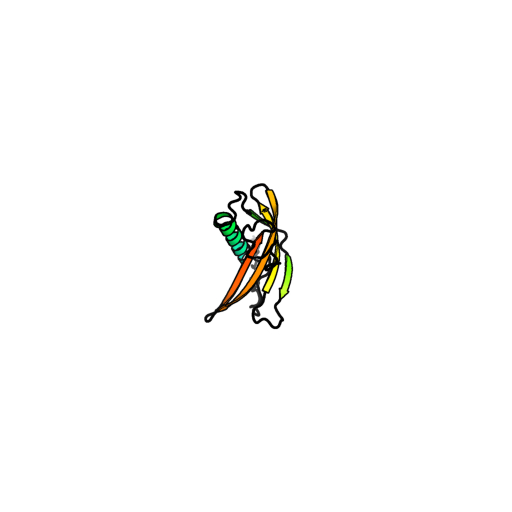-14.416 -22.069 1.00 60.28 75 PRO A N 1
ATOM 547 C CA . PRO A 1 75 ? 4.382 -13.672 -23.338 1.00 60.28 75 PRO A CA 1
ATOM 548 C C . PRO A 1 75 ? 4.064 -12.175 -23.170 1.00 60.28 75 PRO A C 1
ATOM 550 O O . PRO A 1 75 ? 3.919 -11.455 -24.152 1.00 60.28 75 PRO A O 1
ATOM 553 N N . ARG A 1 76 ? 3.884 -11.700 -21.933 1.00 62.19 76 ARG A N 1
ATOM 554 C CA . ARG A 1 76 ? 3.637 -10.294 -21.626 1.00 62.19 76 ARG A CA 1
ATOM 555 C C . ARG A 1 76 ? 4.963 -9.628 -21.307 1.00 62.19 76 ARG A C 1
ATOM 557 O O . ARG A 1 76 ? 5.708 -10.120 -20.473 1.00 62.19 76 ARG A O 1
ATOM 564 N N . THR A 1 77 ? 5.189 -8.469 -21.908 1.00 69.94 77 THR A N 1
ATOM 565 C CA . THR A 1 77 ? 6.401 -7.656 -21.731 1.00 69.94 77 THR A CA 1
ATOM 566 C C . THR A 1 77 ? 6.512 -7.029 -20.333 1.00 69.94 77 THR A C 1
ATOM 568 O O . THR A 1 77 ? 7.559 -6.502 -19.977 1.00 69.94 77 THR A O 1
ATOM 571 N N . ILE A 1 78 ? 5.440 -7.073 -19.533 1.00 83.94 78 ILE A N 1
ATOM 572 C CA . ILE A 1 78 ? 5.347 -6.412 -18.228 1.00 83.94 78 ILE A CA 1
ATOM 573 C C . ILE A 1 78 ? 5.189 -7.455 -17.121 1.00 83.94 78 ILE A C 1
ATOM 575 O O . ILE A 1 78 ? 4.225 -8.228 -17.120 1.00 83.94 78 ILE A O 1
ATOM 579 N N . ALA A 1 79 ? 6.118 -7.434 -16.162 1.00 88.69 79 ALA A N 1
ATOM 580 C CA . ALA A 1 79 ? 6.045 -8.242 -14.954 1.00 88.69 79 ALA A CA 1
ATOM 581 C C . ALA A 1 79 ? 4.914 -7.761 -14.031 1.00 88.69 79 ALA A C 1
ATOM 583 O O . ALA A 1 79 ? 4.727 -6.557 -13.835 1.00 88.69 79 ALA A O 1
ATOM 584 N N . GLN A 1 80 ? 4.183 -8.706 -13.433 1.00 91.69 80 GLN A N 1
ATOM 585 C CA . GLN A 1 80 ? 3.105 -8.434 -12.475 1.00 91.69 80 GLN A CA 1
ATOM 586 C C . GLN A 1 80 ? 3.212 -9.348 -11.246 1.00 91.69 80 GLN A C 1
ATOM 588 O O . GLN A 1 80 ? 3.318 -10.572 -11.378 1.00 91.69 80 GLN A O 1
ATOM 593 N N . ARG A 1 81 ? 3.103 -8.782 -10.042 1.00 93.94 81 ARG A N 1
ATOM 594 C CA . ARG A 1 81 ? 3.066 -9.512 -8.766 1.00 93.94 81 ARG A CA 1
ATOM 595 C C . ARG A 1 81 ? 1.754 -9.234 -8.051 1.00 93.94 81 ARG A C 1
ATOM 597 O O . ARG A 1 81 ? 1.481 -8.107 -7.659 1.00 93.94 81 ARG A O 1
ATOM 604 N N . TYR A 1 82 ? 0.952 -10.271 -7.868 1.00 95.44 82 TYR A N 1
ATOM 605 C CA . TYR A 1 82 ? -0.341 -10.198 -7.200 1.00 95.44 82 TYR A CA 1
ATOM 606 C C . TYR A 1 82 ? -0.186 -10.532 -5.727 1.00 95.44 82 TYR A C 1
ATOM 608 O O . TYR A 1 82 ? 0.458 -11.519 -5.349 1.00 95.44 82 TYR A O 1
ATOM 616 N N . CYS A 1 83 ? -0.812 -9.711 -4.902 1.00 96.88 83 CYS A N 1
ATOM 617 C CA . CYS A 1 83 ? -0.694 -9.756 -3.465 1.00 96.88 83 CYS A CA 1
ATOM 618 C C . CYS A 1 83 ? -2.073 -9.662 -2.810 1.00 96.88 83 CYS A C 1
ATOM 620 O O . CYS A 1 83 ? -3.026 -9.062 -3.316 1.00 96.88 83 CYS A O 1
ATOM 622 N N . ARG A 1 84 ? -2.169 -10.248 -1.619 1.00 97.00 84 ARG A N 1
ATOM 623 C CA . ARG A 1 84 ? -3.352 -10.178 -0.767 1.00 97.00 84 ARG A CA 1
ATOM 624 C C . ARG A 1 84 ? -2.950 -9.762 0.636 1.00 97.00 84 ARG A C 1
ATOM 626 O O . ARG A 1 84 ? -2.085 -10.388 1.246 1.00 97.00 84 ARG A O 1
ATOM 633 N N . ALA A 1 85 ? -3.673 -8.794 1.184 1.00 97.06 85 ALA A N 1
ATOM 634 C CA . ALA A 1 85 ? -3.528 -8.339 2.559 1.00 97.06 85 ALA A CA 1
ATOM 635 C C . ALA A 1 85 ? -4.870 -8.344 3.307 1.00 97.06 85 ALA A C 1
ATOM 637 O O . ALA A 1 85 ? -5.963 -8.503 2.742 1.00 97.06 85 ALA A O 1
ATOM 638 N N . LYS A 1 86 ? -4.781 -8.209 4.628 1.00 96.88 86 LYS A N 1
ATOM 639 C CA . LYS A 1 86 ? -5.903 -7.950 5.526 1.00 96.88 86 LYS A CA 1
ATOM 640 C C . LYS A 1 86 ? -5.830 -6.504 5.985 1.00 96.88 86 LYS A C 1
ATOM 642 O O . LYS A 1 86 ? -4.884 -6.128 6.670 1.00 96.88 86 LYS A O 1
ATOM 647 N N . GLY A 1 87 ? -6.835 -5.733 5.591 1.00 96.00 87 GLY A N 1
ATOM 648 C CA . GLY A 1 87 ? -7.014 -4.357 6.021 1.00 96.00 87 GLY A CA 1
ATOM 649 C C . GLY A 1 87 ? -7.889 -4.296 7.265 1.00 96.00 87 GLY A C 1
ATOM 650 O O . GLY A 1 87 ? -8.908 -4.991 7.330 1.00 96.00 87 GLY A O 1
ATOM 651 N N . TYR A 1 88 ? -7.492 -3.482 8.231 1.00 96.31 88 TYR A N 1
ATOM 652 C CA . TYR A 1 88 ? -8.334 -3.072 9.345 1.00 96.31 88 TYR A CA 1
ATOM 653 C C . TYR A 1 88 ? -8.835 -1.671 9.072 1.00 96.31 88 TYR A C 1
ATOM 655 O O . TYR A 1 88 ? -8.064 -0.802 8.664 1.00 96.31 88 TYR A O 1
ATOM 663 N N . THR A 1 89 ? -10.134 -1.491 9.240 1.00 95.12 89 THR A N 1
ATOM 664 C CA . THR A 1 89 ? -10.734 -0.173 9.155 1.00 95.12 89 THR A CA 1
ATOM 665 C C . THR A 1 89 ? -10.650 0.544 10.497 1.00 95.12 89 THR A C 1
ATOM 667 O O . THR A 1 89 ? -10.383 -0.083 11.525 1.00 95.12 89 THR A O 1
ATOM 670 N N . GLU A 1 90 ? -10.895 1.849 10.492 1.00 93.94 90 GLU A N 1
ATOM 671 C CA . GLU A 1 90 ? -10.947 2.671 11.703 1.00 93.94 90 GLU A CA 1
ATOM 672 C C . GLU A 1 90 ? -11.956 2.136 12.733 1.00 93.94 90 GLU A C 1
ATOM 674 O O . GLU A 1 90 ? -11.646 2.052 13.917 1.00 93.94 90 GLU A O 1
ATOM 679 N N . HIS A 1 91 ? -13.104 1.620 12.278 1.00 93.75 91 HIS A N 1
ATOM 680 C CA . HIS A 1 91 ? -14.102 0.968 13.140 1.00 93.75 91 HIS A CA 1
ATOM 681 C C . HIS A 1 91 ? -13.754 -0.492 13.505 1.00 93.75 91 HIS A C 1
ATOM 683 O O . HIS A 1 91 ? -14.612 -1.268 13.925 1.00 93.75 91 HIS A O 1
ATOM 689 N N . GLY A 1 92 ? -12.507 -0.923 13.289 1.00 93.31 92 GLY A N 1
ATOM 690 C CA . GLY A 1 92 ? -12.009 -2.257 13.645 1.00 93.31 92 GLY A CA 1
ATOM 691 C C . GLY A 1 92 ? -12.481 -3.394 12.731 1.00 93.31 92 GLY A C 1
ATOM 692 O O . GLY A 1 92 ? -12.249 -4.575 13.022 1.00 93.31 92 GLY A O 1
ATOM 693 N N . ARG A 1 93 ? -13.134 -3.095 11.601 1.00 93.75 93 ARG A N 1
ATOM 694 C CA . ARG A 1 93 ? -13.660 -4.129 10.700 1.00 93.75 93 ARG A CA 1
ATOM 695 C C . ARG A 1 93 ? -12.542 -4.713 9.849 1.00 93.75 93 ARG A C 1
ATOM 697 O O . ARG A 1 93 ? -11.730 -4.007 9.257 1.00 93.75 93 ARG A O 1
ATOM 704 N N . LYS A 1 94 ? -12.544 -6.039 9.713 1.00 95.38 94 LYS A N 1
ATOM 705 C CA . LYS A 1 94 ? -11.599 -6.757 8.848 1.00 95.38 94 LYS A CA 1
ATOM 706 C C . LYS A 1 94 ? -12.094 -6.758 7.406 1.00 95.38 94 LYS A C 1
ATOM 708 O O . LYS A 1 94 ? -13.177 -7.266 7.111 1.00 95.38 94 LYS A O 1
ATOM 713 N N . LYS A 1 95 ? -11.262 -6.277 6.486 1.00 94.88 95 LYS A N 1
ATOM 714 C CA . LYS A 1 95 ? -11.490 -6.320 5.037 1.00 94.88 95 LYS A CA 1
ATOM 715 C C . LYS A 1 95 ? -10.358 -7.067 4.339 1.00 94.88 95 LYS A C 1
ATOM 717 O O . LYS A 1 95 ? -9.236 -7.164 4.835 1.00 94.88 95 LYS A O 1
ATOM 722 N N . THR A 1 96 ? -10.667 -7.666 3.193 1.00 96.12 96 THR A N 1
ATOM 723 C CA . THR A 1 96 ? -9.638 -8.272 2.339 1.00 96.12 96 THR A CA 1
ATOM 724 C C . THR A 1 96 ? -9.273 -7.274 1.256 1.00 96.12 96 THR A C 1
ATOM 726 O O . THR A 1 96 ? -10.156 -6.832 0.522 1.00 96.12 96 THR A O 1
ATOM 729 N N . VAL A 1 97 ? 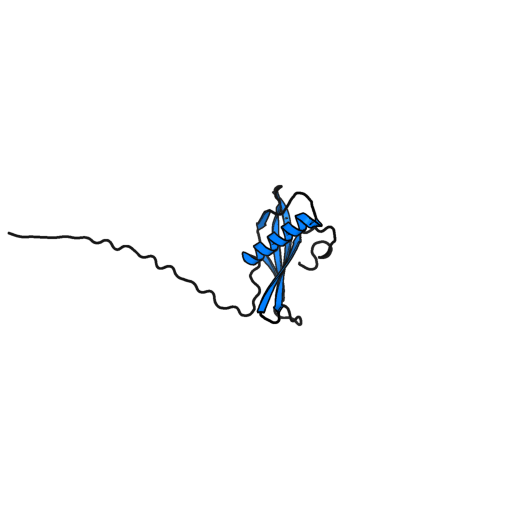-7.985 -6.958 1.172 1.00 96.50 97 VAL A N 1
ATOM 730 C CA . VAL A 1 97 ? -7.417 -6.071 0.159 1.00 96.50 97 VAL A CA 1
ATOM 731 C C . VAL A 1 97 ? -6.640 -6.928 -0.829 1.00 96.50 97 VAL A C 1
ATOM 733 O O . VAL A 1 97 ? -5.860 -7.794 -0.423 1.00 96.50 97 VAL A O 1
ATOM 736 N N . TYR A 1 98 ? -6.890 -6.701 -2.109 1.00 96.75 98 TYR A N 1
ATOM 737 C CA . TYR A 1 98 ? -6.133 -7.263 -3.217 1.00 96.75 98 TYR A CA 1
ATOM 738 C C . TYR A 1 98 ? -5.383 -6.130 -3.890 1.00 96.75 98 TYR A C 1
ATOM 740 O O . TYR A 1 98 ? -5.937 -5.044 -4.044 1.00 96.75 98 TYR A O 1
ATOM 748 N N . TYR A 1 99 ? -4.134 -6.364 -4.252 1.00 96.88 99 TYR A N 1
ATOM 749 C CA . TYR A 1 99 ? -3.372 -5.392 -5.013 1.00 96.88 99 TYR A CA 1
ATOM 750 C C . TYR A 1 99 ? -2.370 -6.096 -5.908 1.00 96.88 99 TYR A C 1
ATOM 752 O O . TYR A 1 99 ? -1.875 -7.178 -5.584 1.00 96.88 99 TYR A O 1
ATOM 760 N N . VAL A 1 100 ? -2.074 -5.461 -7.032 1.00 95.81 100 VAL A N 1
ATOM 761 C CA . VAL A 1 100 ? -1.060 -5.909 -7.978 1.00 95.81 10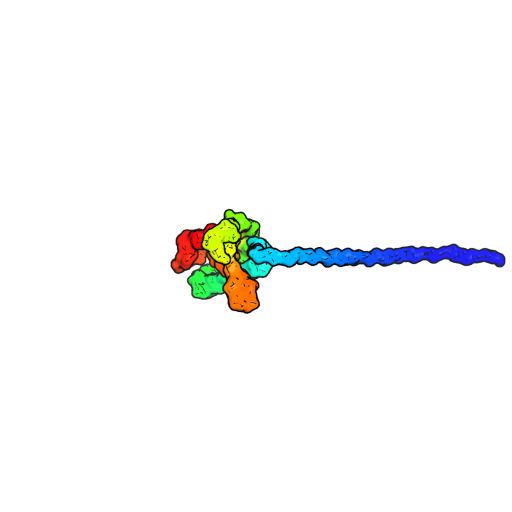0 VAL A CA 1
ATOM 762 C C . VAL A 1 100 ? 0.054 -4.874 -8.035 1.00 95.81 100 VAL A C 1
ATOM 764 O O . VAL A 1 100 ? -0.200 -3.674 -7.968 1.00 95.81 100 VAL A O 1
ATOM 767 N N . ILE A 1 101 ? 1.288 -5.354 -8.110 1.00 95.12 101 ILE A N 1
ATOM 768 C CA . ILE A 1 101 ? 2.481 -4.561 -8.379 1.00 95.12 101 ILE A CA 1
ATOM 769 C C . ILE A 1 101 ? 2.829 -4.806 -9.841 1.00 95.12 101 ILE A C 1
ATOM 771 O O . ILE A 1 101 ? 3.050 -5.954 -10.232 1.00 95.12 101 ILE A O 1
ATOM 775 N N . GLU A 1 102 ? 2.856 -3.753 -10.643 1.00 92.00 102 GLU A N 1
ATOM 776 C CA . GLU A 1 102 ? 3.111 -3.843 -12.079 1.00 92.00 102 GLU A CA 1
ATOM 777 C C . GLU A 1 102 ? 4.386 -3.098 -12.441 1.00 92.00 102 GLU A C 1
ATOM 779 O O . GLU A 1 102 ? 4.643 -1.998 -11.951 1.00 92.00 102 GLU A O 1
ATOM 784 N N . GLN A 1 103 ? 5.198 -3.697 -13.306 1.00 89.75 103 GLN A N 1
ATOM 785 C CA . GLN A 1 103 ? 6.403 -3.050 -13.800 1.00 89.75 103 GLN A CA 1
ATOM 786 C C . GLN A 1 103 ? 6.036 -1.975 -14.825 1.00 89.75 103 GLN A C 1
ATOM 788 O O . GLN A 1 103 ? 5.301 -2.221 -15.776 1.00 89.75 103 GLN A O 1
ATOM 793 N N . HIS A 1 104 ? 6.610 -0.790 -14.684 1.00 87.12 104 HIS A N 1
ATOM 794 C CA . HIS A 1 104 ? 6.491 0.288 -15.654 1.00 87.12 104 HIS A CA 1
ATOM 795 C C . HIS A 1 104 ? 7.855 0.571 -16.277 1.00 87.12 104 HIS A C 1
ATOM 797 O O . HIS A 1 104 ? 8.820 0.897 -15.588 1.00 87.12 104 HIS A O 1
ATOM 803 N N . THR A 1 105 ? 7.934 0.476 -17.599 1.00 80.25 105 THR A N 1
ATOM 804 C CA . THR A 1 105 ? 9.131 0.828 -18.368 1.00 80.25 105 THR A CA 1
ATOM 805 C C . THR A 1 105 ? 8.867 2.135 -19.103 1.00 80.25 105 THR A C 1
ATOM 807 O O . THR A 1 105 ? 8.037 2.174 -20.010 1.00 80.25 105 THR A O 1
ATOM 810 N N . GLY A 1 106 ? 9.522 3.215 -18.683 1.00 79.31 106 GLY A N 1
ATOM 811 C CA . GLY A 1 106 ? 9.455 4.512 -19.353 1.00 79.31 106 GLY A CA 1
ATOM 812 C C . GLY A 1 106 ? 10.687 4.763 -20.220 1.00 79.31 106 GLY A C 1
ATOM 813 O O . GLY A 1 106 ? 11.689 4.064 -20.106 1.00 79.31 106 GLY A O 1
ATOM 814 N N . PHE A 1 107 ? 10.636 5.809 -21.047 1.00 75.94 107 PHE A N 1
ATOM 815 C CA . PHE A 1 107 ? 11.751 6.225 -21.912 1.00 75.94 107 PHE A CA 1
ATOM 816 C C . PHE A 1 107 ? 13.060 6.494 -21.143 1.00 75.94 107 PHE A C 1
ATOM 818 O O . PHE A 1 107 ? 14.139 6.234 -21.662 1.00 75.94 107 PHE A O 1
ATOM 825 N N . ALA A 1 108 ? 12.965 6.994 -19.906 1.00 79.00 108 ALA A N 1
ATOM 826 C CA . ALA A 1 108 ? 14.121 7.416 -19.113 1.00 79.00 108 ALA A CA 1
ATOM 827 C C . ALA A 1 108 ? 14.474 6.483 -17.939 1.00 79.00 108 ALA A C 1
ATOM 829 O O . ALA A 1 108 ? 15.568 6.599 -17.394 1.00 79.00 108 ALA A O 1
ATOM 830 N N . SER A 1 109 ? 13.565 5.604 -17.495 1.00 75.75 109 SER A N 1
ATOM 831 C CA . SER A 1 109 ? 13.820 4.720 -16.348 1.00 75.75 109 SER A CA 1
ATOM 832 C C . SER A 1 109 ? 12.792 3.590 -16.215 1.00 75.75 109 SER A C 1
ATOM 834 O O . SER A 1 109 ? 11.699 3.630 -16.789 1.00 75.75 109 SER A O 1
ATOM 836 N N . PHE A 1 110 ? 13.141 2.604 -15.391 1.00 80.31 110 PHE A N 1
ATOM 837 C CA . PHE A 1 110 ? 12.254 1.557 -14.896 1.00 80.31 110 PHE A CA 1
ATOM 838 C C . PHE A 1 110 ? 11.640 1.991 -13.560 1.00 80.31 110 PHE A C 1
ATOM 840 O O . PHE A 1 110 ? 12.328 2.475 -12.665 1.00 80.31 110 PHE A O 1
ATOM 847 N N . SER A 1 111 ? 10.335 1.804 -13.410 1.00 87.56 111 SER A N 1
ATOM 848 C CA . SER A 1 111 ? 9.595 2.051 -12.172 1.00 87.56 111 SER A CA 1
ATOM 849 C C . SER A 1 111 ? 8.545 0.959 -11.964 1.00 87.56 111 SER A C 1
ATOM 851 O O . SER A 1 111 ? 8.447 0.021 -12.754 1.00 87.56 111 SER A O 1
ATOM 853 N N . TYR A 1 112 ? 7.764 1.052 -10.892 1.00 91.44 112 TYR A N 1
ATOM 854 C CA . TYR A 1 112 ? 6.629 0.164 -10.674 1.00 91.44 112 TYR A CA 1
ATOM 855 C C . TYR A 1 112 ? 5.398 0.950 -10.220 1.00 91.44 112 TYR A C 1
ATOM 857 O O . TYR A 1 112 ? 5.494 1.959 -9.509 1.00 91.44 112 TYR A O 1
ATOM 865 N N . GLY A 1 113 ? 4.237 0.473 -10.649 1.00 92.81 113 GLY A N 1
ATOM 866 C CA . GLY A 1 113 ? 2.928 0.895 -10.182 1.00 92.81 113 GLY A CA 1
ATOM 867 C C . GLY A 1 113 ? 2.359 -0.093 -9.174 1.00 92.81 113 GLY A C 1
ATOM 868 O O . GLY A 1 113 ? 2.787 -1.244 -9.088 1.00 92.81 113 GLY A O 1
ATOM 869 N N . VAL A 1 114 ? 1.374 0.369 -8.414 1.00 95.44 114 VAL A N 1
ATOM 870 C CA . VAL A 1 114 ? 0.481 -0.510 -7.661 1.00 95.44 114 VAL A CA 1
ATOM 871 C C . VAL A 1 114 ? -0.952 -0.142 -7.982 1.00 95.44 114 VAL A C 1
ATOM 873 O O . VAL A 1 114 ? -1.253 1.030 -8.197 1.00 95.44 114 VAL A O 1
ATOM 876 N N . GLU A 1 115 ? -1.822 -1.136 -7.994 1.00 94.56 115 GLU A N 1
ATOM 877 C CA . GLU A 1 115 ? -3.262 -0.954 -8.131 1.00 94.56 115 GLU A CA 1
ATOM 878 C C . GLU A 1 115 ? -3.945 -1.779 -7.042 1.00 94.56 115 GLU A C 1
ATOM 880 O O . GLU A 1 115 ? -3.733 -2.991 -6.952 1.00 94.56 115 GLU A O 1
ATOM 885 N N . ALA A 1 116 ? -4.709 -1.115 -6.174 1.00 95.31 116 ALA A N 1
ATOM 886 C CA . ALA A 1 116 ? -5.302 -1.712 -4.983 1.00 95.31 116 ALA A CA 1
ATOM 887 C C . ALA A 1 116 ? -6.834 -1.668 -4.997 1.00 95.31 116 ALA A C 1
ATOM 889 O O . ALA A 1 116 ? -7.443 -0.660 -5.334 1.00 95.31 116 ALA A O 1
ATOM 890 N N . CYS A 1 117 ? -7.459 -2.752 -4.538 1.00 95.06 117 CYS A N 1
ATOM 891 C CA . CYS A 1 117 ? -8.906 -2.902 -4.453 1.00 95.06 117 CYS A CA 1
ATOM 892 C C . CYS A 1 117 ? -9.327 -3.580 -3.144 1.00 95.06 117 CYS A C 1
ATOM 894 O O . CYS A 1 117 ? -8.748 -4.579 -2.700 1.00 95.06 117 CYS A O 1
ATOM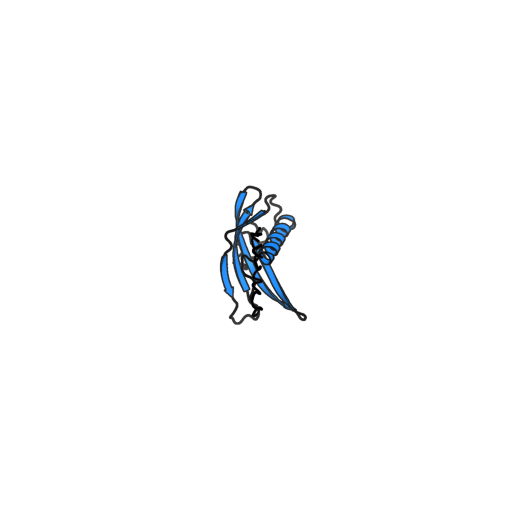 896 N N . ILE A 1 118 ? -10.396 -3.067 -2.534 1.00 94.94 118 ILE A N 1
ATOM 897 C CA . ILE A 1 118 ? -11.011 -3.653 -1.342 1.00 94.94 118 ILE A CA 1
ATOM 898 C C . ILE A 1 118 ? -12.206 -4.502 -1.771 1.00 94.94 118 ILE A C 1
ATOM 900 O O . ILE A 1 118 ? -13.168 -4.020 -2.369 1.00 94.94 118 ILE A O 1
ATOM 904 N N . SER A 1 119 ? -12.186 -5.782 -1.406 1.00 92.69 119 SER A N 1
ATOM 905 C CA . SER A 1 119 ? -13.268 -6.703 -1.756 1.00 92.69 119 SER A CA 1
ATOM 906 C C . SER A 1 119 ? -14.608 -6.236 -1.177 1.00 92.69 119 SER A C 1
ATOM 908 O O . SER A 1 119 ? -14.775 -6.182 0.043 1.00 92.69 119 SER A O 1
ATOM 910 N N . GLY A 1 120 ? -15.577 -5.968 -2.057 1.00 88.50 120 GLY A N 1
ATOM 911 C CA . GLY A 1 120 ? -16.930 -5.539 -1.684 1.00 88.50 120 GLY A CA 1
ATOM 912 C C . GLY A 1 120 ? -17.042 -4.066 -1.280 1.00 88.50 120 GLY A C 1
ATOM 913 O O . GLY A 1 120 ? -18.031 -3.696 -0.655 1.00 88.50 120 GLY A O 1
ATOM 914 N N . ARG A 1 121 ? -16.035 -3.242 -1.593 1.00 88.38 121 ARG A N 1
ATOM 915 C CA . ARG A 1 121 ? -16.015 -1.795 -1.328 1.00 88.38 121 ARG A CA 1
ATOM 916 C C . ARG A 1 121 ? -15.561 -1.017 -2.575 1.00 88.38 121 ARG A C 1
ATOM 918 O O . ARG A 1 121 ? -14.771 -0.092 -2.505 1.00 88.38 121 ARG A O 1
ATOM 925 N N . ASP A 1 122 ? -16.053 -1.439 -3.732 1.00 88.12 122 ASP A N 1
ATOM 926 C CA . ASP A 1 122 ? -15.850 -0.763 -5.016 1.00 88.12 122 ASP A CA 1
ATOM 927 C C . ASP A 1 122 ? -17.233 -0.560 -5.663 1.00 88.12 122 ASP A C 1
ATOM 929 O O . ASP A 1 122 ? -17.807 -1.532 -6.173 1.00 88.12 122 ASP A O 1
ATOM 933 N N . PRO A 1 123 ? -17.811 0.655 -5.582 1.00 88.19 123 PRO A N 1
ATOM 934 C CA . PRO A 1 123 ? -19.129 0.958 -6.139 1.00 88.19 123 PRO A CA 1
ATOM 935 C C . PRO A 1 123 ? -19.186 0.816 -7.663 1.00 88.19 123 PRO A C 1
ATOM 937 O O . PRO A 1 123 ? -20.204 0.386 -8.205 1.00 88.19 123 PRO A O 1
ATOM 940 N N . TRP A 1 124 ? -18.097 1.162 -8.354 1.00 87.31 124 TRP A N 1
ATOM 941 C CA . TRP A 1 124 ? -18.045 1.224 -9.817 1.00 87.31 124 TRP A CA 1
ATOM 942 C C . TRP A 1 124 ? -17.504 -0.056 -10.451 1.00 87.31 124 TRP A C 1
ATOM 944 O O . TRP A 1 124 ? -17.612 -0.232 -11.661 1.00 87.31 124 TRP A O 1
ATOM 954 N N . LYS A 1 125 ? -16.981 -0.982 -9.638 1.00 89.44 125 LYS A N 1
ATOM 955 C CA . LYS A 1 125 ? -16.461 -2.285 -10.076 1.00 89.44 125 LYS A CA 1
ATOM 956 C C . LYS A 1 125 ? -15.387 -2.133 -11.160 1.00 89.44 125 LYS A C 1
ATOM 958 O O . LYS A 1 125 ? -15.339 -2.952 -12.080 1.00 89.44 125 LYS A O 1
ATOM 963 N N . ILE A 1 126 ? -14.521 -1.121 -11.044 1.00 88.44 126 ILE A N 1
ATOM 964 C CA . ILE A 1 126 ? -13.434 -0.859 -12.007 1.00 88.44 126 ILE A CA 1
ATOM 965 C C . ILE A 1 126 ? -12.526 -2.087 -12.115 1.00 88.44 126 ILE A C 1
ATOM 967 O O . ILE A 1 126 ? -12.156 -2.504 -13.210 1.00 88.44 126 ILE A O 1
ATOM 971 N N . HIS A 1 127 ? -12.257 -2.745 -10.986 1.00 87.19 127 HIS A N 1
ATOM 972 C CA . HIS A 1 127 ? -11.446 -3.964 -10.943 1.00 87.19 127 HIS A CA 1
ATOM 973 C C . HIS A 1 127 ? -12.285 -5.247 -11.114 1.00 87.19 127 HIS A C 1
ATOM 975 O O . HIS A 1 127 ? -11.874 -6.345 -10.722 1.00 87.19 127 HIS A O 1
ATOM 981 N N . GLY A 1 128 ? -13.497 -5.121 -11.661 1.00 86.75 128 GLY A N 1
ATOM 982 C CA . GLY A 1 128 ? -14.518 -6.161 -11.707 1.00 86.75 128 GLY A CA 1
ATOM 983 C C . GLY A 1 128 ? -15.148 -6.456 -10.341 1.00 86.75 128 GLY A C 1
ATOM 984 O O . GLY A 1 128 ? -14.683 -6.020 -9.285 1.00 86.75 128 GLY A O 1
ATOM 985 N N . ALA A 1 129 ? -16.221 -7.254 -10.341 1.00 83.38 129 ALA A N 1
ATOM 986 C CA . ALA A 1 129 ? -16.828 -7.712 -9.094 1.00 83.38 129 ALA A CA 1
ATOM 987 C C . ALA A 1 129 ? -15.789 -8.472 -8.246 1.00 83.38 129 ALA A C 1
ATOM 989 O O . ALA A 1 129 ? -15.175 -9.434 -8.710 1.00 83.38 129 ALA A O 1
ATOM 990 N N . TYR A 1 130 ? -15.608 -8.039 -6.995 1.00 86.31 130 TYR A N 1
ATOM 991 C CA . TYR A 1 130 ? -14.671 -8.626 -6.029 1.00 86.31 130 TYR A CA 1
ATOM 992 C C . TYR A 1 130 ? -13.180 -8.555 -6.416 1.00 86.31 130 TYR A C 1
ATOM 994 O O . TYR A 1 130 ? -12.416 -9.454 -6.048 1.00 86.31 130 TYR A O 1
ATOM 1002 N N . CYS A 1 131 ? -12.746 -7.475 -7.076 1.00 92.69 131 CYS A N 1
ATOM 1003 C CA . CYS A 1 131 ? -11.331 -7.217 -7.382 1.00 92.69 131 CYS A CA 1
ATOM 1004 C C . CYS A 1 131 ? -10.702 -8.285 -8.292 1.00 92.69 131 CYS A C 1
ATOM 1006 O O . CYS A 1 131 ? -9.592 -8.751 -8.043 1.00 92.69 131 CYS A O 1
ATOM 1008 N N . ARG A 1 132 ? -11.436 -8.738 -9.312 1.00 91.00 132 ARG A N 1
ATOM 1009 C CA . ARG A 1 132 ? -11.018 -9.825 -10.206 1.00 91.00 132 ARG A CA 1
ATOM 1010 C C . ARG A 1 132 ? -9.753 -9.493 -11.003 1.00 91.00 132 ARG A C 1
ATOM 1012 O O . ARG A 1 132 ? -8.970 -10.406 -11.241 1.00 91.00 132 ARG A O 1
ATOM 1019 N N . SER A 1 133 ? -9.558 -8.243 -11.424 1.00 90.56 133 SER A N 1
ATOM 1020 C CA . SER A 1 133 ? -8.384 -7.865 -12.230 1.00 90.56 133 SER A CA 1
ATOM 1021 C C . SER A 1 133 ? -7.078 -7.863 -11.431 1.00 90.56 133 SER A C 1
ATOM 1023 O O . SER A 1 133 ? -6.032 -8.156 -12.002 1.00 90.56 133 SER A O 1
ATOM 1025 N N . VAL A 1 134 ? -7.148 -7.597 -10.122 1.00 92.94 134 VAL A N 1
ATOM 1026 C CA . VAL A 1 134 ? -5.987 -7.430 -9.226 1.00 92.94 134 VAL A CA 1
ATOM 1027 C C . VAL A 1 134 ? -5.795 -8.591 -8.235 1.00 92.94 134 VAL A C 1
ATOM 1029 O O . VAL A 1 134 ? -5.058 -8.455 -7.259 1.00 92.94 134 VAL A O 1
ATOM 1032 N N . ARG A 1 135 ? -6.465 -9.733 -8.445 1.00 90.25 135 ARG A N 1
ATOM 1033 C CA . ARG A 1 135 ? -6.433 -10.913 -7.558 1.00 90.25 135 ARG A CA 1
ATOM 1034 C C . ARG A 1 135 ? -5.492 -12.020 -8.037 1.00 90.25 135 ARG A C 1
ATOM 1036 O O . ARG A 1 135 ? -5.563 -12.377 -9.232 1.00 90.25 135 ARG A O 1
#

Sequence (135 aa):
MTNFKLSTLACAAISSALITSSPAHAHALPSCDDSGVLAKVSHQLFIGEKNVVQSGDPITQLTKTRQTKLRENGPRTIAQRYCRAKGYTEHGRKKTVYYVIEQHTGFASFSYGVEACISGRDPWKIHGAYCRSVR

pLDDT: mean 83.34, std 16.25, range [39.47, 97.06]

Radius of gyration: 24.33 Å; chains: 1; bounding box: 82×26×72 Å

Organism: NCBI:txid372072

Secondary structure (DSSP, 8-state):
---------------------PPPPSS-PPPTT-HHHHHHHHHHHHHHIIIII--S--EEEEEEEEEEEEESSSSSSS-EEEEEEEEEETT--EEEEEEEEEEEE-SS-EEEEEEEEETT--SS-TTTTTT-TT-

Foldseek 3Di:
DDDDDDDDDDDDDDPDDDPPDDDDDPLDFDAQPDPVNVVQQLVQQVCCCVPPQVPVWGFDDKAPKDWDDWDPDDPDPKTKTKMWIWTATPVRDTWIKIKMKIWDDDPVDIDIDMDMDTQPRGPVCPCHHRNVVRD